Protein AF-A0A139D3V5-F1 (afdb_monomer_lite)

Structure (mmCIF, N/CA/C/O backbone):
data_AF-A0A139D3V5-F1
#
_entry.id   AF-A0A139D3V5-F1
#
loop_
_atom_site.group_PDB
_atom_site.id
_atom_site.type_symbol
_atom_site.label_atom_id
_atom_site.label_alt_id
_atom_site.label_comp_id
_atom_site.label_asym_id
_atom_site.label_entity_id
_atom_site.label_seq_id
_atom_site.pdbx_PDB_ins_code
_atom_site.Cartn_x
_atom_site.Cartn_y
_atom_site.Cartn_z
_atom_site.occupancy
_atom_site.B_iso_or_equiv
_atom_site.auth_seq_id
_atom_site.auth_comp_id
_atom_site.auth_asym_id
_atom_site.auth_atom_id
_atom_site.pdbx_PDB_model_num
ATOM 1 N N . VAL A 1 1 ? 9.869 -0.512 -8.654 1.00 84.88 1 VAL A N 1
ATOM 2 C CA . VAL A 1 1 ? 8.474 -0.639 -8.181 1.00 84.88 1 VAL A CA 1
ATOM 3 C C . VAL A 1 1 ? 7.899 0.759 -8.119 1.00 84.88 1 VAL A C 1
ATOM 5 O O . VAL A 1 1 ? 8.617 1.649 -7.678 1.00 84.88 1 VAL A O 1
ATOM 8 N N . SER A 1 2 ? 6.675 0.955 -8.586 1.00 85.56 2 SER A N 1
ATOM 9 C CA . SER A 1 2 ? 5.911 2.198 -8.475 1.00 85.56 2 SER A CA 1
ATOM 10 C C . SER A 1 2 ? 4.593 1.923 -7.751 1.00 85.56 2 SER A C 1
ATOM 12 O O . SER A 1 2 ? 4.060 0.816 -7.828 1.00 85.56 2 SER A O 1
ATOM 14 N N . LEU A 1 3 ? 4.100 2.927 -7.027 1.00 88.56 3 LEU A N 1
ATOM 15 C CA . LEU A 1 3 ? 2.802 2.927 -6.357 1.00 88.56 3 LEU A CA 1
ATOM 16 C C . LEU A 1 3 ? 1.977 4.073 -6.946 1.00 88.56 3 LEU A C 1
ATOM 18 O O . LEU A 1 3 ? 2.473 5.197 -7.014 1.00 88.56 3 LEU A O 1
ATOM 22 N N . ALA A 1 4 ? 0.748 3.790 -7.366 1.00 87.81 4 ALA A N 1
ATOM 23 C CA . ALA A 1 4 ? -0.171 4.775 -7.925 1.00 87.81 4 ALA A CA 1
ATOM 24 C C . ALA A 1 4 ? -1.524 4.734 -7.203 1.00 87.81 4 ALA A C 1
ATOM 26 O O . ALA A 1 4 ? -1.951 3.673 -6.743 1.00 87.81 4 ALA A O 1
ATOM 27 N N . LEU A 1 5 ? -2.184 5.892 -7.131 1.00 86.25 5 LEU A N 1
ATOM 28 C CA . LEU A 1 5 ? -3.538 6.074 -6.609 1.00 86.25 5 LEU A CA 1
ATOM 29 C C . LEU A 1 5 ? -4.407 6.674 -7.724 1.00 86.25 5 LEU A C 1
ATOM 31 O O . LEU A 1 5 ? -4.087 7.746 -8.232 1.00 86.25 5 LEU A O 1
ATOM 35 N N . GLY A 1 6 ? -5.461 5.965 -8.121 1.00 85.62 6 GLY A N 1
ATOM 36 C CA . GLY A 1 6 ? -6.434 6.406 -9.126 1.00 85.62 6 GLY A CA 1
ATOM 37 C C . GLY A 1 6 ? -7.685 7.049 -8.517 1.00 85.62 6 GLY A C 1
ATOM 38 O O . GLY A 1 6 ? -7.883 7.012 -7.304 1.00 85.62 6 GLY A O 1
ATOM 39 N N . GLU A 1 7 ? -8.563 7.579 -9.376 1.00 75.88 7 GLU A N 1
ATOM 40 C CA . GLU A 1 7 ? -9.712 8.430 -8.997 1.00 75.88 7 GLU A CA 1
ATOM 41 C C . GLU A 1 7 ? -10.806 7.749 -8.144 1.00 75.88 7 GLU A C 1
ATOM 43 O O . GLU A 1 7 ? -11.657 8.435 -7.593 1.00 75.88 7 GLU A O 1
ATOM 48 N N . ASN A 1 8 ? -10.737 6.433 -7.924 1.00 82.38 8 ASN A N 1
ATOM 49 C CA . ASN A 1 8 ? -11.696 5.676 -7.101 1.00 82.38 8 ASN A CA 1
ATOM 50 C C . ASN A 1 8 ? -11.032 4.988 -5.902 1.00 82.38 8 ASN A C 1
ATOM 52 O O . ASN A 1 8 ? -11.311 3.826 -5.626 1.00 82.38 8 ASN A O 1
ATOM 56 N N . ASN A 1 9 ? -10.062 5.637 -5.250 1.00 83.50 9 ASN A N 1
ATOM 57 C CA . ASN A 1 9 ? -9.232 4.999 -4.217 1.00 83.50 9 ASN A CA 1
ATOM 58 C C . ASN A 1 9 ? -8.628 3.658 -4.680 1.00 83.50 9 ASN A C 1
ATOM 60 O O . ASN A 1 9 ? -8.375 2.748 -3.888 1.00 83.50 9 ASN A O 1
ATOM 64 N N . LYS A 1 10 ? -8.408 3.514 -5.989 1.00 87.06 10 LYS A N 1
ATOM 65 C CA . LYS A 1 10 ? -7.805 2.319 -6.562 1.00 87.06 10 LYS A CA 1
ATOM 66 C C . LYS A 1 10 ? -6.307 2.461 -6.416 1.00 87.06 10 LYS A C 1
ATOM 68 O O . LYS A 1 10 ? -5.719 3.401 -6.948 1.00 87.06 10 LYS A O 1
ATOM 73 N N . VAL A 1 11 ? -5.696 1.552 -5.674 1.00 88.00 11 VAL A N 1
ATOM 74 C CA . VAL A 1 11 ? -4.252 1.536 -5.490 1.00 88.00 11 VAL A CA 1
ATOM 75 C C . VAL A 1 11 ? -3.655 0.441 -6.348 1.00 88.00 11 VAL A C 1
ATOM 77 O O . VAL A 1 11 ? -4.122 -0.699 -6.345 1.00 88.00 11 VAL A O 1
ATOM 80 N N . MET A 1 12 ? -2.591 0.798 -7.055 1.00 88.94 12 MET A N 1
ATOM 81 C CA . MET A 1 12 ? -1.871 -0.093 -7.948 1.00 88.94 12 MET A CA 1
ATOM 82 C C . MET A 1 12 ? -0.388 -0.113 -7.583 1.00 88.94 12 MET A C 1
ATOM 84 O O . MET A 1 12 ? 0.234 0.940 -7.430 1.00 88.94 12 MET A O 1
ATOM 88 N N . ILE A 1 13 ? 0.187 -1.311 -7.478 1.00 88.69 13 ILE A N 1
ATOM 89 C CA . ILE A 1 13 ? 1.635 -1.510 -7.426 1.00 88.69 13 ILE A CA 1
ATOM 90 C C . ILE A 1 13 ? 2.083 -2.101 -8.757 1.00 88.69 13 ILE A C 1
ATOM 92 O O . ILE A 1 13 ? 1.607 -3.157 -9.175 1.00 88.69 13 ILE A O 1
ATOM 96 N N . HIS A 1 14 ? 3.054 -1.450 -9.392 1.00 88.56 14 HIS A N 1
ATOM 97 C CA . HIS A 1 14 ? 3.614 -1.891 -10.665 1.00 88.56 14 HIS A CA 1
ATOM 98 C C . HIS A 1 14 ? 5.137 -2.056 -10.579 1.00 88.56 14 HIS A C 1
ATOM 100 O O . HIS A 1 14 ? 5.824 -1.457 -9.743 1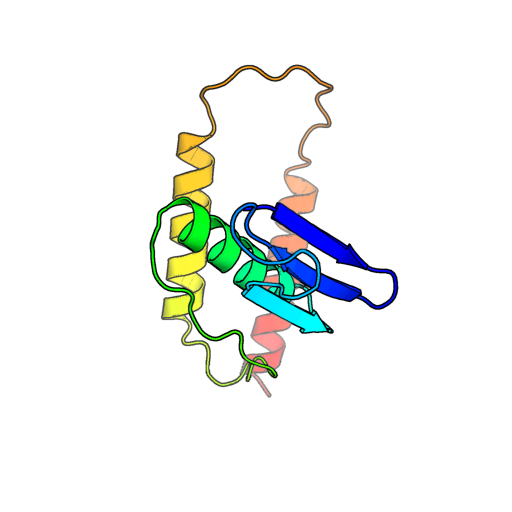.00 88.56 14 HIS A O 1
ATOM 106 N N . HIS A 1 15 ? 5.696 -2.906 -11.434 1.00 85.56 15 HIS A N 1
ATOM 107 C CA . HIS A 1 15 ? 7.134 -3.071 -11.583 1.00 85.56 15 HIS A CA 1
ATOM 108 C C . HIS A 1 15 ? 7.511 -2.925 -13.055 1.00 85.56 15 HIS A C 1
ATOM 110 O O . HIS A 1 15 ? 6.948 -3.601 -13.900 1.00 85.56 15 HIS A O 1
ATOM 116 N N . LYS A 1 16 ? 8.567 -2.157 -13.354 1.00 83.75 16 LYS A N 1
ATOM 117 C CA . LYS A 1 16 ? 9.041 -1.835 -14.720 1.00 83.75 16 LYS A CA 1
ATOM 118 C C . LYS A 1 16 ? 9.325 -3.015 -15.671 1.00 83.75 16 LYS A C 1
ATOM 120 O O . LYS A 1 16 ? 9.707 -2.789 -16.807 1.00 83.75 16 LYS A O 1
ATOM 125 N N . LYS A 1 17 ? 9.289 -4.250 -15.166 1.00 86.31 17 LYS A N 1
ATOM 126 C CA . LYS A 1 17 ? 9.526 -5.486 -15.930 1.00 86.31 17 LYS A CA 1
ATOM 127 C C . LYS A 1 17 ? 8.222 -6.221 -16.276 1.00 86.31 17 LYS A C 1
ATOM 129 O O . LYS A 1 17 ? 8.293 -7.223 -16.970 1.00 86.31 17 LYS A O 1
ATOM 134 N N . LEU A 1 18 ? 7.090 -5.777 -15.733 1.00 83.94 18 LEU A N 1
ATOM 135 C CA . LEU A 1 18 ? 5.762 -6.308 -16.027 1.00 83.94 18 LEU A CA 1
ATOM 136 C C . LEU A 1 18 ? 5.159 -5.540 -17.201 1.00 83.94 18 LEU A C 1
ATOM 138 O O . LEU A 1 18 ? 5.551 -4.394 -17.448 1.00 83.94 18 LEU A O 1
ATOM 142 N N . ASP A 1 19 ? 4.203 -6.161 -17.889 1.00 91.62 19 ASP A N 1
ATOM 143 C CA . ASP A 1 19 ? 3.412 -5.476 -18.907 1.00 91.62 19 ASP A CA 1
ATOM 144 C C . ASP A 1 19 ? 2.705 -4.253 -18.289 1.00 91.62 19 ASP A C 1
ATOM 146 O O . ASP A 1 19 ? 2.252 -4.328 -17.141 1.00 91.62 19 ASP A O 1
ATOM 150 N N . PRO A 1 20 ? 2.604 -3.111 -18.994 1.00 86.62 20 PRO A N 1
ATOM 151 C CA . PRO A 1 20 ? 1.908 -1.929 -18.487 1.00 86.62 20 PRO A CA 1
ATOM 152 C C . PRO A 1 20 ? 0.473 -2.191 -18.009 1.00 86.62 20 PRO A C 1
ATOM 154 O O . PRO A 1 20 ? 0.019 -1.517 -17.087 1.00 86.62 20 PRO A O 1
ATOM 157 N N . ASN A 1 21 ? -0.216 -3.173 -18.595 1.00 89.44 21 ASN A N 1
ATOM 158 C CA . ASN A 1 21 ? -1.590 -3.541 -18.253 1.00 89.44 21 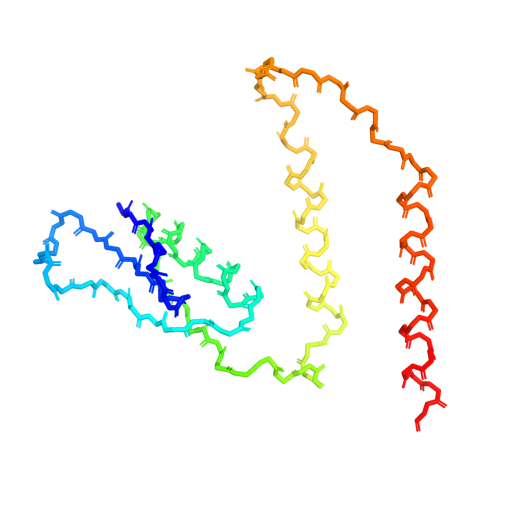ASN A CA 1
ATOM 159 C C . ASN A 1 21 ? -1.674 -4.661 -17.205 1.00 89.44 21 ASN A C 1
ATOM 161 O O . ASN A 1 21 ? -2.772 -5.011 -16.779 1.00 89.44 21 ASN A O 1
ATOM 165 N N . GLU A 1 22 ? -0.537 -5.207 -16.769 1.00 89.06 22 GLU A N 1
ATOM 166 C CA . GLU A 1 22 ? -0.462 -6.275 -15.772 1.00 89.06 22 GLU A CA 1
ATOM 167 C C . GLU A 1 22 ? 0.234 -5.771 -14.502 1.00 89.06 22 GLU A C 1
ATOM 169 O O . GLU A 1 22 ? 1.432 -5.999 -14.283 1.00 89.06 22 GLU A O 1
ATOM 174 N N . PRO A 1 23 ? -0.488 -5.043 -13.634 1.00 87.81 23 PRO A N 1
ATOM 175 C CA . PRO A 1 23 ? 0.063 -4.648 -12.355 1.00 87.81 23 PRO A CA 1
ATOM 176 C C . PRO A 1 23 ? 0.313 -5.861 -11.467 1.00 87.81 23 PRO A C 1
ATOM 178 O O . PRO A 1 23 ? -0.410 -6.853 -11.486 1.00 87.81 23 PRO A O 1
ATOM 181 N N . PHE A 1 24 ? 1.322 -5.741 -10.609 1.00 84.38 24 PHE A N 1
ATOM 182 C CA . PHE A 1 24 ? 1.621 -6.770 -9.618 1.00 84.38 24 PHE A CA 1
ATOM 183 C C . PHE A 1 24 ? 0.508 -6.881 -8.569 1.00 84.38 24 PHE A C 1
ATOM 185 O O . PHE A 1 24 ? 0.233 -7.949 -8.028 1.00 84.38 24 PHE A O 1
ATOM 192 N N . PHE A 1 25 ? -0.097 -5.744 -8.239 1.00 85.25 25 PHE A N 1
ATOM 193 C CA . PHE A 1 25 ? -1.201 -5.658 -7.303 1.00 85.25 25 PHE A CA 1
ATOM 194 C C . PHE A 1 25 ? -2.110 -4.514 -7.717 1.00 85.25 25 PHE A C 1
ATOM 196 O O . PHE A 1 25 ? -1.633 -3.414 -7.997 1.00 85.25 25 PHE A O 1
ATOM 203 N N . GLU A 1 26 ? -3.412 -4.754 -7.683 1.00 86.25 26 GLU A N 1
ATOM 204 C CA . GLU A 1 26 ? -4.412 -3.728 -7.910 1.00 86.25 26 GLU A CA 1
ATOM 205 C C . GLU A 1 26 ? -5.617 -3.986 -7.006 1.00 86.25 26 GLU A C 1
ATOM 207 O O . GLU A 1 26 ? -6.147 -5.098 -6.970 1.00 86.25 26 GLU A O 1
ATOM 212 N N . LYS A 1 27 ? -6.028 -2.979 -6.229 1.00 83.06 27 LYS A N 1
ATOM 213 C CA . LYS A 1 27 ? -7.173 -3.107 -5.323 1.00 83.06 27 LYS A CA 1
ATOM 214 C C . LYS A 1 27 ? -7.788 -1.754 -5.003 1.00 83.06 27 LYS A C 1
ATOM 216 O O . LYS A 1 27 ? -7.078 -0.771 -4.809 1.00 83.06 27 LYS A O 1
ATOM 221 N N . GLU A 1 28 ? -9.108 -1.722 -4.908 1.00 85.44 28 GLU A N 1
ATOM 222 C CA . GLU A 1 28 ? -9.830 -0.598 -4.318 1.00 85.44 28 GLU A CA 1
ATOM 223 C C . GLU A 1 28 ? -9.669 -0.624 -2.795 1.00 85.44 28 GLU A C 1
ATOM 225 O O . GLU A 1 28 ? -9.822 -1.677 -2.166 1.00 85.44 28 GLU A O 1
ATOM 230 N N . ILE A 1 29 ? -9.330 0.520 -2.199 1.00 81.25 29 ILE A N 1
ATOM 231 C CA . ILE A 1 29 ? -9.249 0.656 -0.744 1.00 81.25 29 ILE A CA 1
ATOM 232 C C . ILE A 1 29 ? -10.362 1.538 -0.203 1.00 81.25 29 ILE A C 1
ATOM 234 O O . ILE A 1 29 ? -10.673 2.597 -0.738 1.00 81.25 29 ILE A O 1
ATOM 238 N N . SER A 1 30 ? -10.916 1.118 0.929 1.00 78.50 30 SER A N 1
ATOM 239 C CA . SER A 1 30 ? -11.949 1.868 1.648 1.00 78.50 30 SER A CA 1
ATOM 240 C C . SER A 1 30 ? -11.452 2.443 2.976 1.00 78.50 30 SER A C 1
ATOM 242 O O . SER A 1 30 ? -12.162 3.216 3.616 1.00 78.50 30 SER A O 1
ATOM 244 N N . LYS A 1 31 ? -10.246 2.056 3.424 1.00 73.31 31 LYS A N 1
ATOM 245 C CA . LYS A 1 31 ? -9.712 2.390 4.755 1.00 73.31 31 LYS A CA 1
ATOM 246 C C . LYS A 1 31 ? -8.231 2.768 4.706 1.00 73.31 31 LYS A C 1
ATOM 248 O O . LYS A 1 31 ? -7.432 2.099 4.054 1.00 73.31 31 LYS A O 1
ATOM 253 N N . GLU A 1 32 ? -7.838 3.755 5.512 1.00 71.50 32 GLU A N 1
ATOM 254 C CA . GLU A 1 32 ? -6.442 4.217 5.638 1.00 71.50 32 GLU A CA 1
ATOM 255 C C . GLU A 1 32 ? -5.461 3.097 6.031 1.00 71.50 32 GLU A C 1
ATOM 257 O O . GLU A 1 32 ? -4.337 3.027 5.537 1.00 71.50 32 GLU A O 1
ATOM 262 N N . PHE A 1 33 ? -5.885 2.158 6.880 1.00 72.50 33 PHE A N 1
ATOM 263 C CA . PHE A 1 33 ? -5.042 1.029 7.286 1.00 72.50 33 PHE A CA 1
ATOM 264 C C . PHE A 1 33 ? -4.670 0.110 6.110 1.00 72.50 33 PHE A C 1
ATOM 266 O O . PHE A 1 33 ? -3.553 -0.408 6.062 1.00 72.50 33 PHE A O 1
ATOM 273 N N . GLN A 1 34 ? -5.571 -0.065 5.136 1.00 80.38 34 GLN A N 1
ATOM 274 C CA . GLN A 1 34 ? -5.270 -0.833 3.926 1.00 80.38 34 GLN A CA 1
ATOM 275 C C . GLN A 1 34 ? -4.207 -0.119 3.090 1.00 80.38 34 GLN A C 1
ATOM 277 O O . GLN A 1 34 ? -3.290 -0.777 2.604 1.00 80.38 34 GLN A O 1
ATOM 282 N N . ALA A 1 35 ? -4.250 1.218 3.014 1.00 80.12 35 ALA A N 1
ATOM 283 C CA . ALA A 1 35 ? -3.200 2.003 2.365 1.00 80.12 35 ALA A CA 1
ATOM 284 C C . ALA A 1 35 ? -1.825 1.749 3.007 1.00 80.12 35 ALA A C 1
ATOM 286 O O . ALA A 1 35 ? -0.840 1.531 2.299 1.00 80.12 35 ALA A O 1
ATOM 287 N N . LYS A 1 36 ? -1.756 1.684 4.347 1.00 83.38 36 LYS A N 1
ATOM 288 C CA . LYS A 1 36 ? -0.510 1.382 5.076 1.00 83.38 36 LYS A CA 1
ATOM 289 C C . LYS A 1 36 ? 0.022 -0.022 4.762 1.00 83.38 36 LYS A C 1
ATOM 291 O O . LYS A 1 36 ? 1.221 -0.185 4.530 1.00 83.38 36 LYS A O 1
ATOM 296 N N . ALA A 1 37 ? -0.852 -1.028 4.722 1.00 84.69 37 ALA A N 1
ATOM 297 C CA . ALA A 1 37 ? -0.473 -2.394 4.357 1.00 84.69 37 ALA A CA 1
ATOM 298 C C . ALA A 1 37 ? 0.036 -2.479 2.905 1.00 84.69 37 ALA A C 1
ATOM 300 O O . ALA A 1 37 ? 1.057 -3.116 2.640 1.00 84.69 37 ALA A O 1
ATOM 301 N N . ILE A 1 38 ? -0.612 -1.769 1.978 1.00 87.44 38 ILE A N 1
ATOM 302 C CA . ILE A 1 38 ? -0.193 -1.698 0.574 1.00 87.44 38 ILE A CA 1
ATOM 303 C C . ILE A 1 38 ? 1.169 -1.015 0.433 1.00 87.44 38 ILE A C 1
ATOM 305 O O . ILE A 1 38 ? 2.049 -1.545 -0.243 1.00 87.44 38 ILE A O 1
ATOM 309 N N . ALA A 1 39 ? 1.391 0.109 1.118 1.00 86.19 39 ALA A N 1
ATOM 310 C CA . ALA A 1 39 ? 2.685 0.790 1.117 1.00 86.19 39 ALA A CA 1
ATOM 311 C C . ALA A 1 39 ? 3.807 -0.114 1.665 1.00 86.19 39 ALA A C 1
ATOM 313 O O . ALA A 1 39 ? 4.897 -0.181 1.092 1.00 86.19 39 ALA A O 1
ATOM 314 N N . SER A 1 40 ? 3.527 -0.877 2.728 1.00 89.12 40 SER A N 1
ATOM 315 C CA . SER A 1 40 ? 4.464 -1.873 3.261 1.00 89.12 40 SER A CA 1
ATOM 316 C C . SER A 1 40 ? 4.794 -2.961 2.231 1.00 89.12 40 SER A C 1
ATOM 318 O O . SER A 1 40 ? 5.964 -3.300 2.037 1.00 89.12 40 SER A O 1
ATOM 320 N N . ASN A 1 41 ? 3.788 -3.470 1.514 1.00 88.44 41 ASN A N 1
ATOM 321 C CA . ASN A 1 41 ? 3.982 -4.443 0.439 1.00 88.44 41 ASN A CA 1
ATOM 322 C C . ASN A 1 41 ? 4.781 -3.875 -0.743 1.00 88.44 41 ASN A C 1
ATOM 324 O O . ASN A 1 41 ? 5.653 -4.566 -1.269 1.00 88.44 41 ASN A O 1
ATOM 328 N N . ALA A 1 42 ? 4.573 -2.612 -1.118 1.00 88.06 42 ALA A N 1
ATOM 329 C CA . ALA A 1 42 ? 5.391 -1.956 -2.137 1.00 88.06 42 ALA A CA 1
ATOM 330 C C . ALA A 1 42 ? 6.876 -1.910 -1.723 1.00 88.06 42 ALA A C 1
ATOM 332 O O . ALA A 1 42 ? 7.755 -2.243 -2.519 1.00 88.06 42 ALA A O 1
ATOM 333 N N . ALA A 1 43 ? 7.166 -1.591 -0.456 1.00 89.50 43 ALA A N 1
ATOM 334 C CA . ALA A 1 43 ? 8.529 -1.616 0.076 1.00 89.50 43 ALA A CA 1
ATOM 335 C C . ALA A 1 43 ? 9.126 -3.037 0.129 1.00 89.50 43 ALA A C 1
ATOM 337 O O . ALA A 1 43 ? 10.311 -3.216 -0.155 1.00 89.50 43 ALA A O 1
ATOM 338 N N . ARG A 1 44 ? 8.321 -4.061 0.452 1.00 88.31 44 ARG A N 1
ATOM 339 C CA . ARG A 1 44 ? 8.736 -5.476 0.388 1.00 88.31 44 ARG A CA 1
ATOM 340 C C . ARG A 1 44 ? 9.177 -5.861 -1.018 1.00 88.31 44 ARG A C 1
ATOM 342 O O . ARG A 1 44 ? 10.249 -6.438 -1.168 1.00 88.31 44 ARG A O 1
ATOM 349 N N . LEU A 1 45 ? 8.418 -5.453 -2.033 1.00 85.50 45 LEU A N 1
ATOM 350 C CA . LEU A 1 45 ? 8.748 -5.714 -3.433 1.00 85.50 45 LEU A CA 1
ATOM 351 C C . LEU A 1 45 ? 10.052 -5.047 -3.866 1.00 85.50 45 LEU A C 1
ATOM 353 O O . LEU A 1 45 ? 10.850 -5.677 -4.554 1.00 85.50 45 LEU A O 1
ATOM 357 N N . VAL A 1 46 ? 10.318 -3.810 -3.426 1.00 85.88 46 VAL A N 1
ATOM 358 C CA . VAL A 1 46 ? 11.618 -3.150 -3.667 1.00 85.88 46 VAL A CA 1
ATOM 359 C C . VAL A 1 46 ? 12.772 -3.973 -3.086 1.00 85.88 46 VAL A C 1
ATOM 361 O O . VAL A 1 46 ? 13.841 -4.039 -3.685 1.00 85.88 46 VAL A O 1
ATOM 364 N N . LYS A 1 47 ? 12.542 -4.636 -1.948 1.00 87.12 47 LYS A N 1
ATOM 365 C CA . LYS A 1 47 ? 13.524 -5.475 -1.248 1.00 87.12 47 LYS A CA 1
ATOM 366 C C . LYS A 1 47 ? 13.558 -6.935 -1.729 1.00 87.12 47 LYS A C 1
ATOM 368 O O . LYS A 1 47 ? 14.301 -7.724 -1.158 1.00 87.12 47 LYS A O 1
ATOM 373 N N . GLY A 1 48 ? 12.754 -7.316 -2.727 1.00 85.06 48 GLY A N 1
ATOM 374 C CA . GLY A 1 48 ? 12.637 -8.709 -3.183 1.00 85.06 48 GLY A CA 1
ATOM 375 C C . GLY A 1 48 ? 11.980 -9.652 -2.166 1.00 85.06 48 GLY A C 1
ATOM 376 O O . GLY A 1 48 ? 12.108 -10.868 -2.275 1.00 85.06 48 GLY A O 1
ATOM 377 N N . ILE A 1 49 ? 11.289 -9.104 -1.165 1.00 85.81 49 ILE A N 1
ATOM 378 C CA . ILE A 1 49 ? 10.570 -9.864 -0.141 1.00 85.81 49 ILE A CA 1
ATOM 379 C C . ILE A 1 49 ? 9.147 -10.141 -0.654 1.00 85.81 49 ILE A C 1
ATOM 381 O O . ILE A 1 49 ? 8.504 -9.215 -1.158 1.00 85.81 49 ILE A O 1
ATOM 385 N N . PRO A 1 50 ? 8.608 -11.361 -0.478 1.00 83.38 50 PRO A N 1
ATOM 386 C CA . PRO A 1 50 ? 7.223 -11.663 -0.822 1.00 83.38 50 PRO A CA 1
ATOM 387 C C . PRO A 1 50 ? 6.214 -10.721 -0.145 1.00 83.38 50 PRO A C 1
ATOM 389 O O . PRO A 1 50 ? 6.364 -10.338 1.028 1.00 83.38 50 PRO A O 1
ATOM 392 N N . ILE A 1 51 ? 5.169 -10.358 -0.891 1.00 83.50 51 ILE A N 1
ATOM 393 C CA . ILE A 1 51 ? 4.046 -9.573 -0.367 1.00 83.50 51 ILE A CA 1
ATOM 394 C C . ILE A 1 51 ? 3.224 -10.389 0.632 1.00 83.50 51 ILE A C 1
ATOM 396 O O . ILE A 1 51 ? 3.238 -11.617 0.617 1.00 83.50 51 ILE A O 1
ATOM 400 N N . ARG A 1 52 ? 2.522 -9.686 1.520 1.00 85.50 52 ARG A N 1
ATOM 401 C CA . ARG A 1 52 ? 1.545 -10.272 2.444 1.00 85.50 52 ARG A CA 1
ATOM 402 C C . ARG A 1 52 ? 0.132 -9.900 2.023 1.00 85.50 52 ARG A C 1
ATOM 404 O O . ARG A 1 52 ? -0.068 -8.852 1.410 1.00 85.50 52 ARG A O 1
ATOM 411 N N . ASP A 1 53 ? -0.838 -10.713 2.415 1.00 82.31 53 ASP A N 1
ATOM 412 C CA . ASP A 1 53 ? -2.240 -10.407 2.160 1.00 82.31 53 ASP A CA 1
ATOM 413 C C . ASP A 1 53 ? -2.686 -9.121 2.859 1.00 82.31 53 ASP A C 1
ATOM 415 O O . ASP A 1 53 ? -2.269 -8.801 3.976 1.00 82.31 53 ASP A O 1
ATOM 419 N N . ILE A 1 54 ? -3.549 -8.373 2.170 1.00 78.25 54 ILE A N 1
ATOM 420 C CA . ILE A 1 54 ? -4.163 -7.151 2.687 1.00 78.25 54 ILE A CA 1
ATOM 421 C C . ILE A 1 54 ? -5.614 -7.478 3.047 1.00 78.25 54 ILE A C 1
ATOM 423 O O . ILE A 1 54 ? -6.433 -7.662 2.131 1.00 78.25 54 ILE A O 1
ATOM 427 N N . PRO A 1 55 ? -5.948 -7.548 4.347 1.00 71.38 55 PRO A N 1
ATOM 428 C CA . PRO A 1 55 ? -7.289 -7.901 4.787 1.00 71.38 55 PRO A CA 1
ATOM 429 C C . PRO A 1 55 ? -8.334 -6.905 4.261 1.00 71.38 55 PRO A C 1
ATOM 431 O O . PRO A 1 55 ? -8.168 -5.684 4.345 1.00 71.38 55 PRO A O 1
ATOM 434 N N . LEU A 1 56 ? -9.413 -7.453 3.691 1.00 64.69 56 LEU A N 1
ATOM 435 C CA . LEU A 1 56 ? -10.564 -6.704 3.163 1.00 64.69 56 LEU A CA 1
ATOM 436 C C . LEU A 1 56 ? -11.328 -5.986 4.277 1.00 64.69 56 LEU A C 1
ATOM 438 O O . LEU A 1 56 ? -11.805 -4.869 4.096 1.00 64.69 56 LEU A O 1
ATOM 442 N N . GLU A 1 57 ? -11.353 -6.594 5.457 1.00 61.41 57 GLU A N 1
ATOM 443 C CA . GLU A 1 57 ? -11.924 -6.027 6.660 1.00 61.41 57 GLU A CA 1
ATOM 444 C C . GLU A 1 57 ? -10.910 -6.167 7.783 1.00 61.41 57 GLU A C 1
ATOM 446 O O . GLU A 1 57 ? -10.368 -7.239 8.041 1.00 61.41 57 GLU A O 1
ATOM 451 N N . ILE A 1 58 ? -10.615 -5.048 8.436 1.00 53.59 58 ILE A N 1
ATOM 452 C CA . ILE A 1 58 ? -9.922 -5.084 9.713 1.00 53.59 58 ILE A CA 1
ATOM 453 C C . ILE A 1 58 ? -10.993 -5.541 10.689 1.00 53.59 58 ILE A C 1
ATOM 455 O O . ILE A 1 58 ? -11.849 -4.740 11.074 1.00 53.59 58 ILE A O 1
ATOM 459 N N . ASP A 1 59 ? -10.985 -6.820 11.040 1.00 47.72 59 ASP A N 1
ATOM 460 C CA . ASP A 1 59 ? -11.726 -7.277 12.199 1.00 47.72 59 ASP A CA 1
ATOM 461 C C . ASP A 1 59 ? -11.042 -6.651 13.418 1.00 47.72 59 ASP A C 1
ATOM 463 O O . ASP A 1 59 ? -10.054 -7.157 13.952 1.00 47.72 59 ASP A O 1
ATOM 467 N N . GLN A 1 60 ? -11.506 -5.459 13.805 1.00 50.72 60 GLN A N 1
ATOM 468 C CA . GLN A 1 60 ? -10.980 -4.722 14.956 1.00 50.72 60 GLN A CA 1
ATOM 469 C C . GLN A 1 60 ? -11.100 -5.537 16.254 1.00 50.72 60 GLN A C 1
ATOM 471 O O . GLN A 1 60 ? -10.492 -5.165 17.251 1.00 50.72 60 GLN A O 1
ATOM 476 N N . LYS A 1 61 ? -11.831 -6.661 16.240 1.00 47.91 61 LYS A N 1
ATOM 477 C CA . LYS A 1 61 ? -11.935 -7.595 17.362 1.00 47.91 61 LYS A CA 1
ATOM 478 C C . LYS A 1 61 ? -10.698 -8.471 17.577 1.00 47.91 61 LYS A C 1
ATOM 480 O O . LYS A 1 61 ? -10.571 -9.030 18.657 1.00 47.91 61 LYS A O 1
ATOM 485 N N . ASN A 1 62 ? -9.788 -8.579 16.604 1.00 48.09 62 ASN A N 1
ATOM 486 C CA . ASN A 1 62 ? -8.709 -9.576 16.637 1.00 48.09 62 ASN A CA 1
ATOM 487 C C . ASN A 1 62 ? -7.290 -9.001 16.518 1.00 48.09 62 ASN A C 1
ATOM 489 O O . ASN A 1 62 ? -6.344 -9.754 16.296 1.00 48.09 62 ASN A O 1
ATOM 493 N N . LYS A 1 63 ? -7.097 -7.685 16.681 1.00 50.19 63 LYS A N 1
ATOM 494 C CA . LYS A 1 63 ? -5.740 -7.158 16.873 1.00 50.19 63 LYS A CA 1
ATOM 495 C C . LYS A 1 63 ? -5.415 -7.243 18.357 1.00 50.19 63 LYS A C 1
ATOM 497 O O . LYS A 1 63 ? -5.898 -6.430 19.142 1.00 50.19 63 LYS A O 1
ATOM 502 N N . SER A 1 64 ? -4.636 -8.256 18.732 1.00 55.03 64 SER A N 1
ATOM 503 C CA . SER A 1 64 ? -4.140 -8.384 20.099 1.00 55.03 64 SER A CA 1
ATOM 504 C C . SER A 1 64 ? -3.452 -7.079 20.496 1.00 55.03 64 SER A C 1
ATOM 506 O O . SER A 1 64 ? -2.734 -6.475 19.694 1.00 55.03 64 SER A O 1
ATOM 508 N N . VAL A 1 65 ? -3.656 -6.633 21.736 1.00 56.81 65 VAL A N 1
ATOM 509 C CA . VAL A 1 65 ? -3.009 -5.428 22.281 1.00 56.81 65 VAL A CA 1
ATOM 510 C C . VAL A 1 65 ? -1.488 -5.494 22.083 1.00 56.81 65 VAL A C 1
ATOM 512 O O . VAL A 1 65 ? -0.860 -4.476 21.800 1.00 56.81 65 VAL A O 1
ATOM 515 N N . SER A 1 66 ? -0.907 -6.700 22.100 1.00 55.06 66 SER A N 1
ATOM 516 C CA . SER A 1 66 ? 0.501 -6.943 21.766 1.00 55.06 66 SER A CA 1
ATOM 517 C C . SER A 1 66 ? 0.888 -6.442 20.374 1.00 55.06 66 SER A C 1
ATOM 519 O O . SER A 1 66 ? 1.920 -5.801 20.223 1.00 55.06 66 SER A O 1
ATOM 521 N N . ASP A 1 67 ? 0.052 -6.660 19.361 1.00 57.62 67 ASP A N 1
ATOM 522 C CA . ASP A 1 67 ? 0.351 -6.293 17.972 1.00 57.62 67 ASP A CA 1
ATOM 523 C C . ASP A 1 67 ? 0.208 -4.786 17.741 1.00 57.62 67 ASP A C 1
ATOM 525 O O . ASP A 1 67 ? 0.803 -4.215 16.827 1.00 57.62 67 ASP A O 1
ATOM 529 N N . ILE A 1 68 ? -0.602 -4.111 18.559 1.00 62.97 68 ILE A N 1
ATOM 530 C CA . ILE A 1 68 ? -0.690 -2.647 18.573 1.00 62.97 68 ILE A CA 1
ATOM 531 C C . ILE A 1 68 ? 0.558 -2.061 19.238 1.00 62.97 68 ILE A C 1
ATOM 533 O O . ILE A 1 68 ? 1.132 -1.111 18.709 1.00 62.97 68 ILE A O 1
ATOM 537 N N . LEU A 1 69 ? 1.005 -2.645 20.351 1.00 60.53 69 LEU A N 1
ATOM 538 C CA . LEU A 1 69 ? 2.203 -2.207 21.068 1.00 60.53 69 LEU A CA 1
ATOM 539 C C . LEU A 1 69 ? 3.476 -2.417 20.238 1.00 60.53 69 LEU A C 1
ATOM 541 O O . LEU A 1 69 ? 4.288 -1.501 20.143 1.00 60.53 69 LEU A O 1
ATOM 545 N N . ILE A 1 70 ? 3.599 -3.553 19.545 1.00 67.25 70 ILE A N 1
ATOM 546 C CA . ILE A 1 70 ? 4.725 -3.838 18.642 1.00 67.25 70 ILE A CA 1
ATOM 547 C C . ILE A 1 70 ? 4.781 -2.818 17.497 1.00 67.25 70 ILE A C 1
ATOM 549 O O . ILE A 1 70 ? 5.850 -2.299 17.176 1.00 67.25 70 ILE A O 1
ATOM 553 N N . ASP A 1 71 ? 3.638 -2.477 16.895 1.00 62.75 71 ASP A N 1
ATOM 554 C CA . ASP A 1 71 ? 3.581 -1.441 15.858 1.00 62.75 71 ASP A CA 1
ATOM 555 C C . ASP A 1 71 ? 3.972 -0.054 16.397 1.00 62.75 71 ASP A C 1
ATOM 557 O O . ASP A 1 71 ? 4.592 0.736 15.677 1.00 62.75 71 ASP A O 1
ATOM 561 N N . LEU A 1 72 ? 3.633 0.244 17.655 1.00 66.44 72 LEU A N 1
ATOM 562 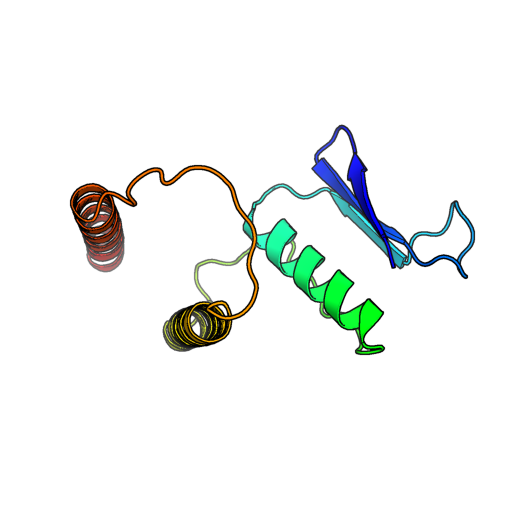C CA . LEU A 1 72 ? 3.935 1.518 18.305 1.00 66.44 72 LEU A CA 1
ATOM 563 C C . LEU A 1 72 ? 5.424 1.645 18.663 1.00 66.44 72 LEU A C 1
ATOM 565 O O . LEU A 1 72 ? 6.022 2.703 18.451 1.00 66.44 72 LEU A O 1
ATOM 569 N N . ASP A 1 73 ? 6.035 0.566 19.147 1.00 59.97 73 ASP A N 1
ATOM 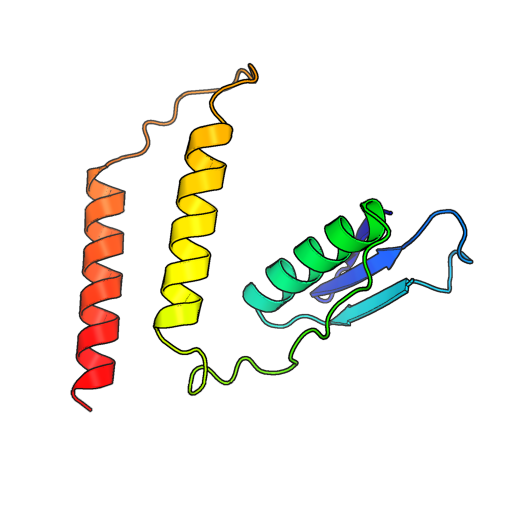570 C CA . ASP A 1 73 ? 7.463 0.511 19.464 1.00 59.97 73 ASP A CA 1
ATOM 571 C C . ASP A 1 73 ? 8.323 0.535 18.197 1.00 59.97 73 ASP A C 1
ATOM 573 O O . ASP A 1 73 ? 9.320 1.261 18.134 1.00 59.97 73 ASP A O 1
ATOM 577 N N . ASN A 1 74 ? 7.890 -0.154 17.138 1.00 65.31 74 ASN A N 1
ATOM 578 C CA . ASN A 1 74 ? 8.523 -0.063 15.824 1.00 65.31 74 ASN A CA 1
ATOM 579 C C . ASN A 1 74 ? 8.458 1.369 15.266 1.00 65.31 74 ASN A C 1
ATOM 581 O O . ASN A 1 74 ? 9.448 1.868 14.732 1.00 65.31 74 ASN A O 1
ATOM 585 N N . PHE A 1 75 ? 7.332 2.070 15.435 1.00 66.69 75 PHE A N 1
ATOM 586 C CA . PHE A 1 75 ? 7.199 3.463 15.001 1.00 66.69 75 PHE A CA 1
ATOM 587 C C . PHE A 1 75 ? 8.106 4.417 15.794 1.00 66.69 75 PHE A C 1
ATOM 589 O O . PHE A 1 75 ? 8.786 5.260 15.207 1.00 66.69 75 PHE A O 1
ATOM 596 N N . LYS A 1 76 ? 8.178 4.259 17.123 1.00 59.66 76 LYS A N 1
ATOM 597 C CA . LYS A 1 76 ? 9.090 5.041 17.976 1.00 59.66 76 LYS A CA 1
ATOM 598 C C . LYS A 1 76 ? 10.561 4.787 17.656 1.00 59.66 76 LYS A C 1
ATOM 600 O O . LYS A 1 76 ? 11.364 5.706 17.787 1.00 59.66 76 LYS A O 1
ATOM 605 N N . SER A 1 77 ? 10.907 3.573 17.242 1.00 56.03 77 SER A N 1
ATOM 606 C CA . SER A 1 77 ? 12.279 3.215 16.873 1.00 56.03 77 SER A CA 1
ATOM 607 C C . SER A 1 77 ? 12.675 3.869 15.546 1.00 56.03 77 SER A C 1
ATOM 609 O O . SER A 1 77 ? 13.679 4.569 15.486 1.00 56.03 77 SER A O 1
ATOM 611 N N . ILE A 1 78 ? 11.798 3.811 14.536 1.00 53.50 78 ILE A N 1
ATOM 612 C CA . ILE A 1 78 ? 11.991 4.504 13.249 1.00 53.50 78 ILE A CA 1
ATOM 613 C C . ILE A 1 78 ? 12.062 6.032 13.433 1.00 53.50 78 ILE A C 1
ATOM 615 O O . ILE A 1 78 ? 12.883 6.698 12.806 1.00 53.50 78 ILE A O 1
ATOM 619 N N . SER A 1 79 ? 11.249 6.603 14.330 1.00 53.19 79 SER A N 1
ATOM 620 C CA . SER A 1 79 ? 11.297 8.039 14.648 1.00 53.19 79 SER A CA 1
ATOM 621 C C . SER A 1 79 ? 12.594 8.470 15.343 1.00 53.19 79 SER A C 1
ATOM 623 O O . SER A 1 79 ? 12.937 9.651 15.282 1.00 53.19 79 SER A O 1
ATOM 625 N N . LYS A 1 80 ? 13.298 7.558 16.026 1.00 51.44 80 LYS A N 1
ATOM 626 C CA . LYS A 1 80 ? 14.609 7.843 16.625 1.00 51.44 80 LYS A CA 1
ATOM 627 C C . LYS A 1 80 ? 15.729 7.776 15.586 1.00 51.44 80 LYS A C 1
ATOM 629 O O . LYS A 1 80 ? 16.639 8.597 15.654 1.00 51.44 80 LYS A O 1
ATOM 634 N N . ASP A 1 81 ? 15.608 6.886 14.604 1.00 47.16 81 ASP A N 1
ATOM 635 C CA . ASP A 1 81 ? 16.594 6.723 13.529 1.00 47.16 81 ASP A CA 1
ATOM 636 C C . ASP A 1 81 ? 16.489 7.809 12.438 1.00 47.16 81 ASP A C 1
ATOM 638 O O . ASP A 1 81 ? 17.472 8.119 11.771 1.00 47.16 81 ASP A O 1
ATOM 642 N N . ALA A 1 82 ? 15.336 8.474 12.300 1.00 45.81 82 ALA A N 1
ATOM 643 C CA . ALA A 1 82 ? 15.113 9.553 11.328 1.00 45.81 82 ALA A CA 1
ATOM 644 C C . ALA A 1 82 ? 15.769 10.912 11.685 1.00 45.81 82 ALA A C 1
ATOM 646 O O . ALA A 1 82 ? 15.501 11.915 11.026 1.00 45.81 82 ALA A O 1
ATOM 647 N N . LYS A 1 83 ? 16.638 10.984 12.706 1.00 46.50 83 LYS A N 1
ATOM 648 C CA . LYS A 1 83 ? 17.363 12.218 13.084 1.00 46.50 83 LYS A CA 1
ATOM 649 C C . LYS A 1 83 ? 18.650 12.484 12.290 1.00 46.50 83 LYS A C 1
ATOM 651 O O . LYS A 1 83 ? 19.427 13.347 12.686 1.00 46.50 83 LYS A O 1
ATOM 656 N N . ASN A 1 84 ? 18.881 11.799 11.173 1.00 47.72 84 ASN A N 1
ATOM 657 C CA . ASN A 1 84 ? 20.027 12.079 10.308 1.00 47.72 84 ASN A CA 1
ATOM 658 C C . ASN A 1 84 ? 19.629 12.046 8.829 1.00 47.72 84 ASN A C 1
ATOM 660 O O . ASN A 1 84 ? 19.875 11.069 8.140 1.00 47.72 84 ASN A O 1
ATOM 664 N N . GLU A 1 85 ? 19.012 13.126 8.352 1.00 36.41 85 GLU A N 1
ATOM 665 C CA . GLU A 1 85 ? 19.366 13.757 7.075 1.00 36.41 85 GLU A CA 1
ATOM 666 C C . GLU A 1 85 ? 18.643 15.106 6.944 1.00 36.41 85 GLU A C 1
ATOM 668 O O . GLU A 1 85 ? 17.438 15.230 7.155 1.00 36.41 85 GLU A O 1
ATOM 673 N N . LYS A 1 86 ? 19.426 16.149 6.648 1.00 50.22 86 LYS A N 1
ATOM 674 C CA . LYS A 1 86 ? 18.976 17.528 6.435 1.00 50.22 86 LYS A CA 1
ATOM 675 C C . LYS A 1 86 ? 17.912 17.584 5.335 1.00 50.22 86 LYS A C 1
ATOM 677 O O . LYS A 1 86 ? 18.249 17.420 4.167 1.00 50.22 86 LYS A O 1
ATOM 682 N N . ILE A 1 87 ? 16.686 17.966 5.684 1.00 34.88 87 ILE A N 1
ATOM 683 C CA . ILE A 1 87 ? 15.751 18.591 4.744 1.00 34.88 87 ILE A CA 1
ATOM 684 C C . ILE A 1 87 ? 15.180 19.834 5.422 1.00 34.88 87 ILE A C 1
ATOM 686 O O . ILE A 1 87 ? 14.416 19.768 6.379 1.00 34.88 87 ILE A O 1
ATOM 690 N N . SER A 1 88 ? 15.623 20.983 4.922 1.00 47.34 88 SER A N 1
ATOM 691 C CA . SER A 1 88 ? 15.040 22.295 5.164 1.00 47.34 88 SER A CA 1
ATOM 692 C C . SER A 1 88 ? 13.563 22.293 4.771 1.00 47.34 88 SER A C 1
ATOM 694 O O . SER A 1 88 ? 13.269 21.946 3.628 1.00 47.34 88 SER A O 1
ATOM 696 N N . ASN A 1 89 ? 12.663 22.682 5.681 1.00 38.09 89 ASN A N 1
ATOM 697 C CA . ASN A 1 89 ? 11.571 23.642 5.442 1.00 38.09 89 ASN A CA 1
ATOM 698 C C . ASN A 1 89 ? 10.655 23.772 6.675 1.00 38.09 89 ASN A C 1
ATOM 700 O O . ASN A 1 89 ? 10.082 22.794 7.140 1.00 38.09 89 ASN A O 1
ATOM 704 N N . SER A 1 90 ? 10.538 25.019 7.146 1.00 37.56 90 SER A N 1
ATOM 705 C CA . SER A 1 90 ? 9.601 25.591 8.125 1.00 37.56 90 SER A CA 1
ATOM 706 C C . SER A 1 90 ? 9.232 24.739 9.346 1.00 37.56 90 SER A C 1
ATOM 708 O O . SER A 1 90 ? 8.336 23.895 9.295 1.00 37.56 90 SER A O 1
ATOM 710 N N . GLU A 1 91 ? 9.842 25.081 10.478 1.00 47.19 91 GLU A N 1
ATOM 711 C CA . GLU A 1 91 ? 9.314 24.820 11.815 1.00 47.19 91 GLU A CA 1
ATOM 712 C C . GLU A 1 91 ? 7.845 25.270 11.882 1.00 47.19 91 GLU A C 1
ATOM 714 O O . GLU A 1 91 ? 7.527 26.458 11.894 1.00 47.19 91 GLU A O 1
ATOM 719 N N . LYS A 1 92 ? 6.922 24.309 11.883 1.00 46.84 92 LYS A N 1
ATOM 720 C CA . LYS A 1 92 ? 5.665 24.481 12.602 1.00 46.84 92 LYS A CA 1
ATOM 721 C C . LYS A 1 92 ? 5.841 23.685 13.874 1.00 46.84 92 LYS A C 1
ATOM 723 O O . LYS A 1 92 ? 5.849 22.456 13.814 1.00 46.84 92 LYS A O 1
ATOM 728 N N . ASP A 1 93 ? 6.061 24.409 14.968 1.00 49.41 93 ASP A N 1
ATOM 729 C CA . ASP A 1 93 ? 6.136 23.869 16.319 1.00 49.41 93 ASP A CA 1
ATOM 730 C C . ASP A 1 93 ? 5.076 22.787 16.491 1.00 49.41 93 ASP A C 1
ATOM 732 O O . ASP A 1 93 ? 3.870 23.016 16.350 1.00 49.41 93 ASP A O 1
ATOM 736 N N . VAL A 1 94 ? 5.550 21.569 16.725 1.00 59.94 94 VAL A N 1
ATOM 737 C CA . VAL A 1 94 ? 4.690 20.451 17.068 1.00 59.94 94 VAL A CA 1
ATOM 738 C C . VAL A 1 94 ? 4.160 20.753 18.464 1.00 59.94 94 VAL A C 1
ATOM 740 O O . VAL A 1 94 ? 4.850 20.541 19.454 1.00 59.94 94 VAL A O 1
ATOM 743 N N . ASP A 1 95 ? 2.953 21.313 18.520 1.00 73.19 95 ASP A N 1
ATOM 744 C CA . ASP A 1 95 ? 2.298 21.722 19.759 1.00 73.19 95 ASP A CA 1
ATOM 745 C C . ASP A 1 95 ? 2.084 20.506 20.674 1.00 73.19 95 ASP A C 1
ATOM 747 O O . ASP A 1 95 ? 1.170 19.692 20.490 1.00 73.19 95 ASP A O 1
ATOM 751 N N . GLU A 1 96 ? 2.966 20.365 21.664 1.00 75.69 96 GLU A N 1
ATOM 752 C CA . GLU A 1 96 ? 2.943 19.275 22.637 1.00 75.69 96 GLU A CA 1
ATOM 753 C C . GLU A 1 96 ? 1.615 19.205 23.401 1.00 75.69 96 GLU A C 1
ATOM 755 O O . GLU A 1 96 ? 1.198 18.115 23.809 1.00 75.69 96 GLU A O 1
ATOM 760 N N . ASN A 1 97 ? 0.918 20.334 23.572 1.00 74.44 97 ASN A N 1
ATOM 761 C CA . ASN A 1 97 ? -0.388 20.351 24.225 1.00 74.44 97 ASN A CA 1
ATOM 762 C C . ASN A 1 97 ? -1.432 19.670 23.347 1.00 74.44 97 ASN A C 1
ATOM 764 O O . ASN A 1 97 ? -2.179 18.818 23.829 1.00 74.44 97 ASN A O 1
ATOM 768 N N . ARG A 1 98 ? -1.403 19.932 22.040 1.00 69.19 98 ARG A N 1
ATOM 769 C CA . ARG A 1 98 ? -2.293 19.283 21.076 1.00 69.19 98 ARG A CA 1
ATOM 770 C C . ARG A 1 98 ? -2.058 17.773 20.994 1.00 69.19 98 ARG A C 1
ATOM 772 O O . ARG A 1 98 ? -3.010 17.005 20.861 1.00 69.19 98 ARG A O 1
ATOM 779 N N . ILE A 1 99 ? -0.807 17.325 21.140 1.00 72.75 99 ILE A N 1
ATOM 780 C CA . ILE A 1 99 ? -0.480 15.892 21.240 1.00 72.75 99 ILE A CA 1
ATOM 781 C C . ILE A 1 99 ? -1.052 15.282 22.525 1.00 72.75 99 ILE A C 1
ATOM 783 O O . ILE A 1 99 ? -1.638 14.195 22.480 1.00 72.75 99 ILE A O 1
ATOM 787 N N . LYS A 1 100 ? -0.912 15.961 23.670 1.00 82.00 100 LYS A N 1
ATOM 788 C CA . LYS A 1 100 ? -1.468 15.493 24.951 1.00 82.00 100 LYS A CA 1
ATOM 789 C C . LYS A 1 100 ? -2.993 15.409 24.910 1.00 82.00 100 LYS A C 1
ATOM 791 O O . LYS A 1 100 ? -3.550 14.409 25.360 1.00 82.00 100 LYS A O 1
ATOM 796 N N . GLU A 1 101 ? -3.657 16.399 24.322 1.00 76.44 101 GLU A N 1
ATOM 797 C CA . GLU A 1 101 ? -5.113 16.418 24.153 1.00 76.44 101 GLU A CA 1
ATOM 798 C C . GLU A 1 101 ? -5.606 15.252 23.295 1.00 76.44 101 GLU A C 1
ATOM 800 O O . GLU A 1 101 ? -6.507 14.518 23.708 1.00 76.44 101 GLU A O 1
ATOM 805 N N . LEU A 1 102 ? -4.970 15.018 22.142 1.00 68.75 102 LEU A N 1
ATOM 806 C CA . LEU A 1 102 ? -5.301 13.891 21.266 1.00 68.75 102 LEU A CA 1
ATOM 807 C C . LEU A 1 102 ? -5.072 12.544 21.956 1.00 68.75 102 LEU A C 1
ATOM 809 O O . LEU A 1 102 ? -5.912 11.649 21.864 1.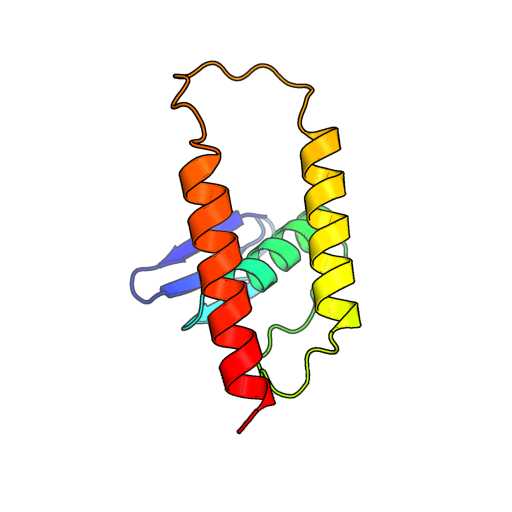00 68.75 102 LEU A O 1
ATOM 813 N N . THR A 1 103 ? -3.969 12.412 22.693 1.00 79.81 103 THR A N 1
ATOM 814 C CA . THR A 1 103 ? -3.653 11.192 23.449 1.00 79.81 103 THR A CA 1
ATOM 815 C C . THR A 1 103 ? -4.721 10.911 24.504 1.00 79.81 103 THR A C 1
ATOM 817 O O . THR A 1 103 ? -5.207 9.785 24.615 1.00 79.81 103 THR A O 1
ATOM 820 N N . ASN A 1 104 ? -5.137 11.939 25.246 1.00 84.12 104 ASN A N 1
ATOM 821 C CA . ASN A 1 104 ? -6.146 11.801 26.291 1.00 84.12 104 ASN A CA 1
ATOM 822 C C . ASN A 1 104 ? -7.536 11.495 25.701 1.00 84.12 104 ASN A C 1
ATOM 824 O O . ASN A 1 104 ? -8.260 10.643 26.215 1.00 84.12 104 ASN A O 1
ATOM 828 N N . TYR A 1 105 ? -7.885 12.120 24.574 1.00 80.44 105 TYR A N 1
ATOM 829 C CA . TYR A 1 105 ? -9.122 11.832 23.847 1.00 80.44 105 TYR A CA 1
ATOM 830 C C . TYR A 1 105 ? -9.199 10.366 23.399 1.00 80.44 105 TYR A C 1
ATOM 832 O O . TYR A 1 105 ? -10.210 9.696 23.633 1.00 80.44 105 TYR A O 1
ATOM 840 N N . ILE A 1 106 ? -8.121 9.852 22.797 1.00 75.62 106 ILE A N 1
ATOM 841 C CA . ILE A 1 106 ? -8.035 8.453 22.358 1.00 75.62 106 ILE A CA 1
ATOM 842 C C . ILE A 1 106 ? -8.162 7.515 23.562 1.00 75.62 106 ILE A C 1
ATOM 844 O O . ILE A 1 106 ? -8.957 6.578 23.522 1.00 75.62 106 ILE A O 1
ATOM 848 N N . TYR A 1 107 ? -7.448 7.800 24.655 1.00 83.06 107 TYR A N 1
ATOM 849 C CA . TYR A 1 107 ? -7.501 6.994 25.875 1.00 83.06 107 TYR A CA 1
ATOM 850 C C . TYR A 1 107 ? -8.925 6.882 26.444 1.00 83.06 107 TYR A C 1
ATOM 852 O O . TYR A 1 107 ? -9.397 5.783 26.732 1.00 83.06 107 TYR A O 1
ATOM 860 N N . GLN A 1 108 ? -9.656 7.997 26.535 1.00 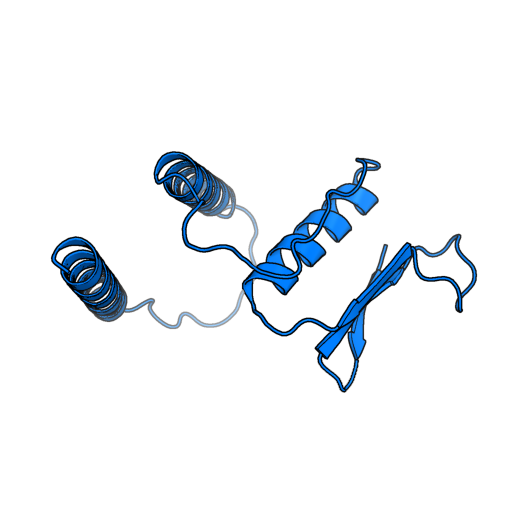72.62 108 GLN A N 1
ATOM 861 C CA . GLN A 1 108 ? -11.033 7.988 27.040 1.00 72.62 108 GLN A CA 1
ATOM 862 C C . GLN A 1 108 ? -12.003 7.264 26.104 1.00 72.62 108 GLN A C 1
ATOM 864 O O . GLN A 1 108 ? -12.907 6.560 26.559 1.00 72.62 108 GLN A O 1
ATOM 869 N N . LYS A 1 109 ? -11.820 7.400 24.785 1.00 68.94 109 LYS A N 1
ATOM 870 C CA . LYS A 1 109 ? -12.622 6.661 23.804 1.00 68.94 109 LYS A CA 1
ATOM 871 C C . LYS A 1 109 ? -12.444 5.153 23.947 1.00 68.94 109 LYS A C 1
ATOM 873 O O . LYS A 1 109 ? -13.444 4.446 23.901 1.00 68.94 109 LYS A O 1
ATOM 878 N N . LEU A 1 110 ? -11.217 4.683 24.170 1.00 66.19 110 LEU A N 1
ATOM 879 C CA . LEU A 1 110 ? -10.919 3.264 24.378 1.00 66.19 110 LEU A CA 1
ATOM 880 C C . LEU A 1 110 ? -11.508 2.745 25.695 1.00 66.19 110 LEU A C 1
ATOM 882 O O . LEU A 1 110 ? -12.206 1.734 25.698 1.00 66.19 110 LEU A O 1
ATOM 886 N N . LYS A 1 111 ? -11.345 3.494 26.790 1.00 73.88 111 LYS A N 1
ATOM 887 C CA . LYS A 1 111 ? -11.897 3.129 28.104 1.00 73.88 111 LYS A CA 1
ATOM 888 C C . LYS A 1 111 ? -13.425 2.980 28.099 1.00 73.88 111 LYS A C 1
ATOM 890 O O . LYS A 1 111 ? -13.976 2.153 28.820 1.00 73.88 111 LYS A O 1
ATOM 895 N N . ASN A 1 112 ? -14.127 3.763 27.283 1.00 65.00 112 ASN A N 1
ATOM 896 C CA . ASN A 1 112 ? -15.584 3.674 27.148 1.00 65.00 112 ASN A CA 1
ATOM 897 C C . ASN A 1 112 ? -16.052 2.484 26.294 1.00 65.00 112 ASN A C 1
ATOM 899 O O . ASN A 1 112 ? -17.222 2.118 26.365 1.00 65.00 112 ASN A O 1
ATOM 903 N N . ILE A 1 113 ? -15.166 1.909 25.480 1.00 67.31 113 ILE A N 1
ATOM 904 C CA . ILE A 1 113 ? -15.440 0.698 24.699 1.00 67.31 113 ILE A CA 1
ATOM 905 C C . ILE A 1 113 ? -15.240 -0.547 25.573 1.00 67.31 113 ILE A C 1
ATOM 907 O O . ILE A 1 113 ? -16.005 -1.490 25.442 1.00 67.31 113 ILE A O 1
ATOM 911 N N . GLU A 1 114 ? -14.272 -0.534 26.495 1.00 55.97 114 GLU A N 1
ATOM 912 C CA . GLU A 1 114 ? -13.999 -1.660 27.409 1.00 55.97 114 GLU A CA 1
ATOM 913 C C . GLU A 1 114 ? -15.041 -1.830 28.530 1.00 55.97 114 GLU A C 1
ATOM 915 O O . GLU A 1 114 ? -15.185 -2.922 29.068 1.00 55.97 114 GLU A O 1
ATOM 920 N N . ASN A 1 115 ? -15.775 -0.770 28.887 1.00 53.84 115 ASN A N 1
ATOM 921 C CA . ASN A 1 115 ? -16.797 -0.795 29.948 1.00 53.84 115 ASN A CA 1
ATOM 922 C C . ASN A 1 115 ? -18.231 -1.033 29.425 1.00 53.84 115 ASN A C 1
ATOM 924 O O . ASN A 1 115 ? -19.195 -0.717 30.127 1.00 53.84 115 ASN A O 1
ATOM 928 N N . LYS A 1 116 ? -18.383 -1.525 28.192 1.00 47.56 116 LYS A N 1
ATOM 929 C CA . LYS A 1 116 ? -19.667 -1.767 27.521 1.00 47.56 116 LYS A CA 1
ATOM 930 C C . LYS A 1 116 ? -19.791 -3.229 27.115 1.00 47.56 116 LYS A C 1
ATOM 932 O O . LYS A 1 116 ? -20.916 -3.754 27.241 1.00 47.56 116 LYS A O 1
#

Foldseek 3Di:
DDWDQDPQQKIFAADPVDDPVDTPDIDRDDDPVLVVLVVVQSVCVVVVHHRDDRDPDDPVVPCPPVNVVVVVVVVVVVVVVPPDDDDDDDDPDPPVVVVVVVVVVVVVVVVVVVVD

Secondary structure (DSSP, 8-state):
-EEEE-TTSEEEEE-TTS-TT--SEEEE--SHHHHHHHHHHHHHHHTTPPP----SS--TTS--HHHHHHHHHHHHHHHHHTTSS----------HHHHHHHHHHHHHHHHHHHT-

Radius of gyration: 18.31 Å; chains: 1; bounding box: 40×37×49 Å

Sequence (116 aa):
VSLALGENNKVMIHHKKLDPNEPFFEKEISKEFQAKAIASNAARLVKGIPIRDIPLEIDQKNKSVSDILIDLDNFKSISKDAKNEKISNSEKDVDENRIKELTNYIYQKLKNIENK

pLDDT: mean 71.41, std 15.64, range [34.88, 91.62]